Protein AF-A0A961DY09-F1 (afdb_monomer)

Structure (mmCIF, N/CA/C/O backbone):
data_AF-A0A961DY09-F1
#
_entry.id   AF-A0A961DY09-F1
#
loop_
_atom_site.group_PDB
_atom_site.id
_atom_site.type_symbol
_atom_site.label_atom_id
_atom_site.label_alt_id
_atom_site.label_comp_id
_atom_site.label_asym_id
_atom_site.label_entity_id
_atom_site.label_seq_id
_atom_site.pdbx_PDB_ins_code
_atom_site.Cartn_x
_atom_site.Cartn_y
_atom_site.Cartn_z
_atom_site.occupancy
_atom_site.B_iso_or_equiv
_atom_site.auth_seq_id
_atom_site.auth_comp_id
_atom_site.auth_asym_id
_atom_site.auth_atom_id
_atom_site.pdbx_PDB_model_num
ATOM 1 N N . MET A 1 1 ? 13.548 4.571 -44.837 1.00 68.56 1 MET A N 1
ATOM 2 C CA . MET A 1 1 ? 12.241 4.508 -44.139 1.00 68.56 1 MET A CA 1
ATOM 3 C C . MET A 1 1 ? 12.237 3.541 -42.954 1.00 68.56 1 MET A C 1
ATOM 5 O O . MET A 1 1 ? 11.746 3.920 -41.906 1.00 68.56 1 MET A O 1
ATOM 9 N N . VAL A 1 2 ? 12.854 2.359 -43.049 1.00 79.25 2 VAL A N 1
ATOM 10 C CA . VAL A 1 2 ? 12.967 1.382 -41.943 1.00 79.25 2 VAL A CA 1
ATOM 11 C C . VAL A 1 2 ? 13.709 1.889 -40.679 1.00 79.25 2 VAL A C 1
ATOM 13 O O . VAL A 1 2 ? 13.176 1.702 -39.588 1.00 79.25 2 VAL A O 1
ATOM 16 N N . PRO A 1 3 ? 14.860 2.593 -40.761 1.00 83.06 3 PRO A N 1
ATOM 17 C CA . PRO A 1 3 ? 15.632 2.970 -39.566 1.00 83.06 3 PRO A CA 1
ATOM 18 C C . PRO A 1 3 ? 14.889 3.917 -38.617 1.00 83.06 3 PRO A C 1
ATOM 20 O O . PRO A 1 3 ? 15.053 3.827 -37.408 1.00 83.06 3 PRO A O 1
ATOM 23 N N . PHE A 1 4 ? 14.042 4.793 -39.166 1.00 92.00 4 PHE A N 1
ATOM 24 C CA . PHE A 1 4 ? 13.255 5.758 -38.397 1.00 92.00 4 PHE A CA 1
ATOM 25 C C . PHE A 1 4 ? 12.245 5.076 -37.465 1.00 92.00 4 PHE A C 1
ATOM 27 O O . PHE A 1 4 ? 12.090 5.451 -36.306 1.00 92.00 4 PHE A O 1
ATOM 34 N N . TRP A 1 5 ? 11.576 4.032 -37.953 1.00 91.94 5 TRP A N 1
ATOM 35 C CA . TRP A 1 5 ? 10.626 3.276 -37.140 1.00 91.94 5 TRP A CA 1
ATOM 36 C C . TRP A 1 5 ? 11.328 2.471 -36.048 1.00 91.94 5 TRP A C 1
ATOM 38 O O . TRP A 1 5 ? 10.805 2.363 -34.940 1.00 91.94 5 TRP A O 1
ATOM 48 N N . PHE A 1 6 ? 12.533 1.966 -36.321 1.00 91.31 6 PHE A N 1
ATOM 49 C CA . PHE A 1 6 ? 13.358 1.302 -35.312 1.00 91.31 6 PHE A CA 1
ATOM 50 C C . PHE A 1 6 ? 13.828 2.263 -34.220 1.00 91.31 6 PHE A C 1
ATOM 52 O O . PHE A 1 6 ? 13.720 1.925 -33.044 1.00 91.31 6 PHE A O 1
ATOM 59 N N . THR A 1 7 ? 14.298 3.462 -34.573 1.00 93.88 7 THR A N 1
ATOM 60 C CA . THR A 1 7 ? 14.722 4.455 -33.574 1.00 93.88 7 THR A CA 1
ATOM 61 C C . THR A 1 7 ? 13.550 4.940 -32.729 1.00 93.88 7 THR A C 1
ATOM 63 O O . THR A 1 7 ? 13.682 5.032 -31.510 1.00 93.88 7 THR A O 1
ATOM 66 N N . LEU A 1 8 ? 12.387 5.177 -33.342 1.00 95.38 8 LEU A N 1
ATOM 67 C CA . LEU A 1 8 ? 11.168 5.538 -32.620 1.00 95.38 8 LEU A CA 1
ATOM 68 C C . LEU A 1 8 ? 10.720 4.417 -31.671 1.00 95.38 8 LEU A C 1
ATOM 70 O O . LEU A 1 8 ? 10.430 4.675 -30.505 1.00 95.38 8 LEU A O 1
ATOM 74 N N . SER A 1 9 ? 10.729 3.167 -32.141 1.00 95.31 9 SER A N 1
ATOM 75 C CA . SER A 1 9 ? 10.366 2.004 -31.321 1.00 95.31 9 SER A CA 1
ATOM 76 C C . SER A 1 9 ? 11.332 1.811 -30.154 1.00 95.31 9 SER A C 1
ATOM 78 O O . SER A 1 9 ? 10.895 1.581 -29.029 1.00 95.31 9 SER A O 1
ATOM 80 N N . ALA A 1 10 ? 12.638 1.957 -30.396 1.00 96.38 10 ALA A N 1
ATOM 81 C CA . ALA A 1 10 ? 13.656 1.879 -29.355 1.00 96.38 10 ALA A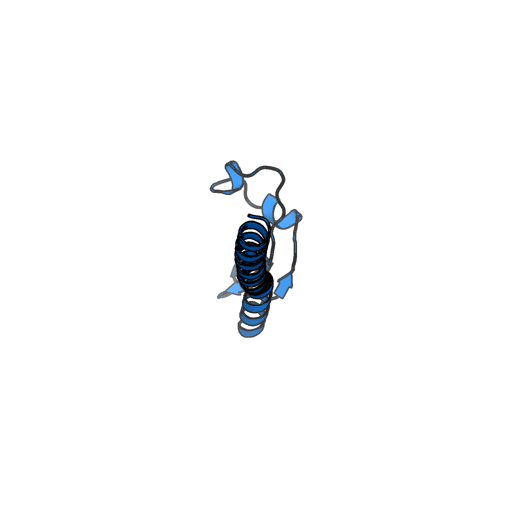 CA 1
ATOM 82 C C . ALA A 1 10 ? 13.459 2.977 -28.299 1.00 96.38 10 ALA A C 1
ATOM 84 O O . ALA A 1 10 ? 13.497 2.690 -27.104 1.00 96.38 10 ALA A O 1
ATOM 85 N N . LEU A 1 11 ? 13.176 4.212 -28.724 1.00 97.38 11 LEU A N 1
ATOM 86 C CA . LEU A 1 11 ? 12.910 5.326 -27.816 1.00 97.38 11 LEU A CA 1
ATOM 87 C C . LEU A 1 11 ? 11.668 5.069 -26.949 1.00 97.38 11 LEU A C 1
ATOM 89 O O . LEU A 1 11 ? 11.723 5.229 -25.728 1.00 97.38 11 LEU A O 1
ATOM 93 N N . CYS A 1 12 ? 10.568 4.617 -27.556 1.00 96.62 12 CYS A N 1
ATOM 94 C CA . CYS A 1 12 ? 9.353 4.251 -26.827 1.00 96.62 12 CYS A CA 1
ATOM 95 C C . CYS A 1 12 ? 9.598 3.102 -25.843 1.00 96.62 12 CYS A C 1
ATOM 97 O O . CYS A 1 12 ? 9.125 3.160 -24.708 1.00 96.62 12 CYS A O 1
ATOM 99 N N . PHE A 1 13 ? 10.358 2.082 -26.245 1.00 97.44 13 PHE A N 1
ATOM 100 C CA . PHE A 1 13 ? 10.661 0.935 -25.394 1.00 97.44 13 PHE A CA 1
ATOM 101 C C . PHE A 1 13 ? 11.490 1.334 -24.170 1.00 97.44 13 PHE A C 1
ATOM 103 O O . PHE A 1 13 ? 11.163 0.949 -23.048 1.00 97.44 13 PHE A O 1
ATOM 110 N N . VAL A 1 14 ? 12.517 2.166 -24.362 1.00 98.06 14 VAL A N 1
ATOM 111 C CA . VAL A 1 14 ? 13.318 2.711 -23.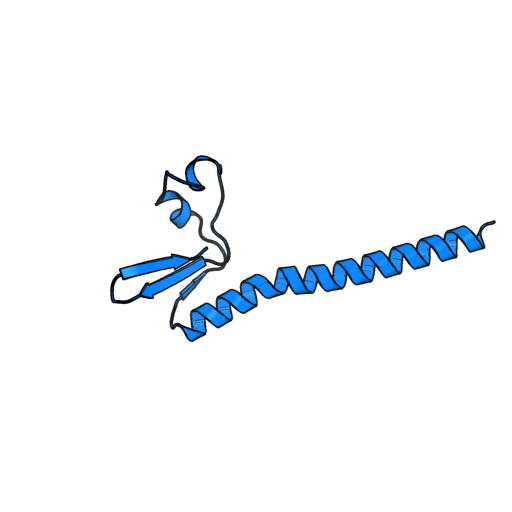257 1.00 98.06 14 VAL A CA 1
ATOM 112 C C . VAL A 1 14 ? 12.440 3.543 -22.320 1.00 98.06 14 VAL A C 1
ATOM 114 O O . VAL A 1 14 ? 12.494 3.352 -21.105 1.00 98.06 14 VAL A O 1
ATOM 117 N N . GLY A 1 15 ? 11.577 4.408 -22.863 1.00 97.31 15 GLY A N 1
ATOM 118 C CA . GLY A 1 15 ? 10.632 5.192 -22.063 1.00 97.31 15 GLY A CA 1
ATOM 119 C C . GLY A 1 15 ? 9.696 4.315 -21.225 1.00 97.31 15 GLY A C 1
ATOM 120 O O . GLY A 1 15 ? 9.544 4.536 -20.022 1.00 97.31 15 GLY A O 1
ATOM 121 N N . ALA A 1 16 ? 9.127 3.272 -21.831 1.00 97.06 16 ALA A N 1
ATOM 122 C CA . ALA A 1 16 ? 8.273 2.311 -21.140 1.00 97.06 16 ALA A CA 1
ATOM 123 C C . ALA A 1 16 ? 9.027 1.561 -20.031 1.00 97.06 16 ALA A C 1
ATOM 125 O O . ALA A 1 16 ? 8.512 1.432 -18.921 1.00 97.06 16 ALA A O 1
ATOM 126 N N . ALA A 1 17 ? 10.261 1.122 -20.294 1.00 96.69 17 ALA A N 1
ATOM 127 C CA . ALA A 1 17 ? 11.089 0.433 -19.309 1.00 96.69 17 ALA A CA 1
ATOM 128 C C . ALA A 1 17 ? 11.400 1.322 -18.092 1.00 96.69 17 ALA A C 1
ATOM 130 O O . ALA A 1 17 ? 11.302 0.866 -16.950 1.00 96.69 17 ALA A O 1
ATOM 131 N N . VAL A 1 18 ? 11.710 2.603 -18.314 1.00 96.56 18 VAL A N 1
ATOM 132 C CA . VAL A 1 18 ? 11.953 3.573 -17.234 1.00 96.56 18 VAL A CA 1
ATOM 133 C C . VAL A 1 18 ? 10.689 3.802 -16.405 1.00 96.56 18 VAL A C 1
ATOM 135 O O . VAL A 1 18 ? 10.745 3.753 -15.173 1.00 96.56 18 VAL A O 1
ATOM 138 N N . LEU A 1 19 ? 9.538 4.010 -17.052 1.00 95.88 19 LEU A N 1
ATOM 139 C CA . LEU A 1 19 ? 8.265 4.189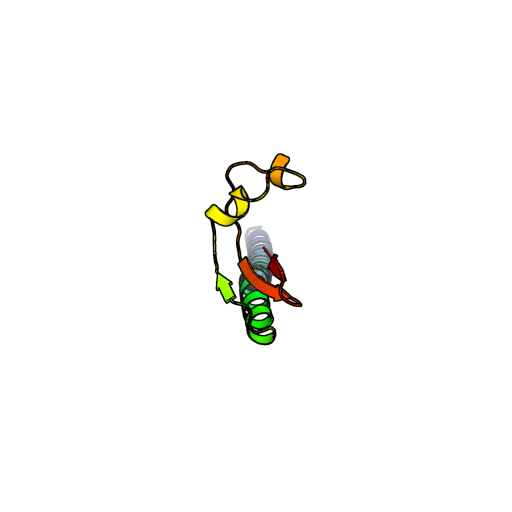 -16.349 1.00 95.88 19 LEU A CA 1
ATOM 140 C C . LEU A 1 19 ? 7.902 2.955 -15.519 1.00 95.88 19 LEU A C 1
ATOM 142 O O . LEU A 1 19 ? 7.518 3.097 -14.358 1.00 95.88 19 LEU A O 1
ATOM 146 N N . LEU A 1 20 ? 8.096 1.758 -16.077 1.00 94.62 20 LEU A N 1
ATOM 147 C CA . LEU A 1 20 ? 7.873 0.501 -15.374 1.00 94.62 20 LEU A CA 1
ATOM 148 C C . LEU A 1 20 ? 8.790 0.377 -14.150 1.00 94.62 20 LEU A C 1
ATOM 150 O O . LEU A 1 20 ? 8.325 0.020 -13.070 1.00 94.62 20 LEU A O 1
ATOM 154 N N . TYR A 1 21 ? 10.075 0.714 -14.281 1.00 90.81 21 TYR A N 1
ATOM 155 C CA . TYR A 1 21 ? 11.025 0.667 -13.168 1.00 90.81 21 TYR A CA 1
ATOM 156 C C . TYR A 1 21 ? 10.598 1.578 -12.007 1.00 90.81 21 TYR A C 1
ATOM 158 O O . TYR A 1 21 ? 10.570 1.157 -10.844 1.00 90.81 21 TYR A O 1
ATOM 166 N N . VAL A 1 22 ? 10.200 2.813 -12.319 1.00 89.12 22 VAL A N 1
ATOM 167 C CA . VAL A 1 22 ? 9.722 3.774 -11.316 1.00 89.12 22 VAL A CA 1
ATOM 168 C C . VAL A 1 22 ? 8.400 3.316 -10.688 1.00 89.12 22 VAL A C 1
ATOM 170 O O . VAL A 1 22 ? 8.216 3.442 -9.473 1.00 89.12 22 VAL A O 1
ATOM 173 N N . ASP A 1 23 ? 7.478 2.777 -11.487 1.00 89.38 23 ASP A N 1
ATOM 174 C CA . ASP A 1 23 ? 6.197 2.251 -11.006 1.00 89.38 23 ASP A CA 1
ATOM 175 C C . ASP A 1 23 ? 6.393 1.053 -10.062 1.00 89.38 23 ASP A C 1
ATOM 177 O O . ASP A 1 23 ? 5.830 1.026 -8.966 1.00 89.38 23 ASP A O 1
ATOM 181 N N . ILE A 1 24 ? 7.287 0.119 -10.408 1.00 84.31 24 ILE A N 1
ATOM 182 C CA . ILE A 1 24 ? 7.654 -1.022 -9.558 1.00 84.31 24 ILE A CA 1
ATOM 183 C C . ILE A 1 24 ? 8.180 -0.541 -8.200 1.00 84.31 24 ILE A C 1
ATOM 185 O O . ILE A 1 24 ? 7.776 -1.068 -7.159 1.00 84.31 24 ILE A O 1
ATOM 189 N N . GLY A 1 25 ? 9.059 0.465 -8.188 1.00 79.12 25 GLY A N 1
ATOM 190 C CA . GLY A 1 25 ? 9.589 1.052 -6.956 1.00 79.12 25 GLY A CA 1
ATOM 191 C C . GLY A 1 25 ? 8.495 1.667 -6.080 1.00 79.12 25 GLY A C 1
ATOM 192 O O . GLY A 1 25 ? 8.447 1.403 -4.875 1.00 79.12 25 GLY A O 1
ATOM 193 N N . ARG A 1 26 ? 7.572 2.427 -6.686 1.00 78.88 26 ARG A N 1
ATOM 194 C CA . ARG A 1 26 ? 6.427 3.025 -5.982 1.00 78.88 26 ARG A CA 1
ATOM 195 C C . ARG A 1 26 ? 5.493 1.965 -5.404 1.00 78.88 26 ARG A C 1
ATOM 197 O O . ARG A 1 26 ? 5.220 1.999 -4.204 1.00 78.88 26 ARG A O 1
ATOM 204 N N . ARG A 1 27 ? 5.072 0.980 -6.204 1.00 76.19 27 ARG A N 1
ATOM 205 C CA . ARG A 1 27 ? 4.160 -0.089 -5.755 1.00 76.19 27 ARG A CA 1
ATOM 206 C C . ARG A 1 27 ? 4.774 -0.955 -4.658 1.00 76.19 27 ARG A C 1
ATOM 208 O O . ARG A 1 27 ? 4.128 -1.211 -3.646 1.00 76.19 27 ARG A O 1
ATOM 215 N N . ARG A 1 28 ? 6.043 -1.356 -4.801 1.00 73.19 28 ARG A N 1
ATOM 216 C CA . ARG A 1 28 ? 6.755 -2.162 -3.787 1.00 73.19 28 ARG A CA 1
ATOM 217 C C . ARG A 1 28 ? 7.142 -1.364 -2.537 1.00 73.19 28 ARG A C 1
ATOM 219 O O . ARG A 1 28 ? 7.518 -1.963 -1.528 1.00 73.19 28 ARG A O 1
ATOM 226 N N . GLY A 1 29 ? 7.128 -0.033 -2.607 1.00 77.06 29 GLY A N 1
ATOM 227 C CA . GLY A 1 29 ? 7.525 0.854 -1.516 1.00 77.06 29 GLY A CA 1
ATOM 228 C C . GLY A 1 29 ? 6.439 1.054 -0.460 1.00 77.06 29 GLY A 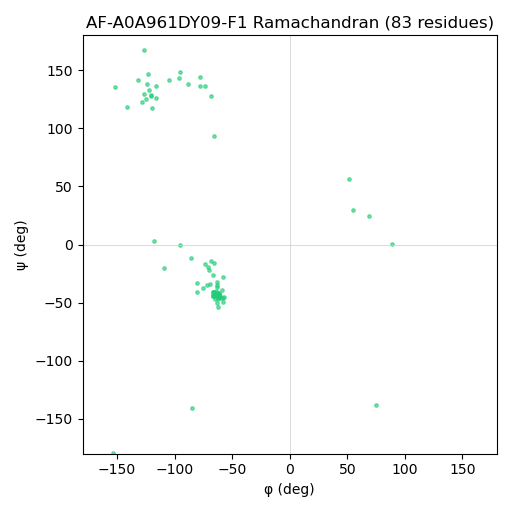C 1
ATOM 229 O O . GLY A 1 29 ? 6.769 1.173 0.718 1.00 77.06 29 GLY A O 1
ATOM 230 N N . LEU A 1 30 ? 5.162 1.049 -0.855 1.00 78.12 30 LEU A N 1
ATOM 231 C CA . LEU A 1 30 ? 4.042 1.370 0.039 1.00 78.12 30 LEU A CA 1
ATOM 232 C C . LEU A 1 30 ? 3.921 0.382 1.207 1.00 78.12 30 LEU A C 1
ATOM 234 O O . LEU A 1 30 ? 3.999 0.801 2.362 1.00 78.12 30 LEU A O 1
ATOM 238 N N . GLY A 1 31 ? 3.847 -0.923 0.930 1.00 80.81 31 GLY A N 1
ATOM 239 C CA . GLY A 1 31 ? 3.772 -1.944 1.984 1.00 80.81 31 GLY A CA 1
ATOM 240 C C . GLY A 1 31 ? 5.024 -1.982 2.864 1.00 80.81 31 GLY A C 1
ATOM 241 O O . GLY A 1 31 ? 4.938 -2.114 4.081 1.00 80.81 31 GLY A O 1
ATOM 242 N N . ARG A 1 32 ? 6.209 -1.758 2.277 1.00 84.62 32 ARG A N 1
ATOM 243 C CA . ARG A 1 32 ? 7.482 -1.745 3.018 1.00 84.62 32 ARG A CA 1
ATOM 244 C C . ARG A 1 32 ? 7.570 -0.567 3.987 1.00 84.62 32 ARG A C 1
ATOM 246 O O . ARG A 1 32 ? 7.978 -0.748 5.131 1.00 84.62 32 ARG A O 1
ATOM 253 N N . ARG A 1 33 ? 7.156 0.626 3.543 1.00 88.56 33 ARG A N 1
ATOM 254 C CA . ARG A 1 33 ? 7.067 1.824 4.388 1.00 88.56 33 ARG A CA 1
ATOM 255 C C . ARG A 1 33 ? 6.044 1.631 5.499 1.00 88.56 33 ARG A C 1
ATOM 257 O O . ARG A 1 33 ? 6.361 1.924 6.646 1.00 88.56 33 ARG A O 1
ATOM 264 N N . ARG A 1 34 ? 4.866 1.081 5.187 1.00 89.00 34 ARG A N 1
ATOM 265 C CA . ARG A 1 34 ? 3.811 0.851 6.181 1.00 89.00 34 ARG A CA 1
ATOM 266 C C . ARG A 1 34 ? 4.205 -0.200 7.220 1.00 89.00 34 ARG A C 1
ATOM 268 O O . ARG A 1 34 ? 4.028 0.043 8.406 1.00 89.00 34 ARG A O 1
ATOM 275 N N . LYS A 1 35 ? 4.858 -1.290 6.803 1.00 90.44 35 LYS A N 1
ATOM 276 C CA . LYS A 1 35 ? 5.444 -2.296 7.703 1.00 90.44 35 LYS A CA 1
ATOM 277 C C . LYS A 1 35 ? 6.532 -1.707 8.604 1.00 90.44 35 LYS A C 1
ATOM 279 O O . LYS A 1 35 ? 6.561 -1.985 9.798 1.00 90.44 35 LYS A O 1
ATOM 284 N N . SER A 1 36 ? 7.422 -0.879 8.049 1.00 91.88 36 SER A N 1
ATOM 285 C CA . SER A 1 36 ? 8.456 -0.193 8.837 1.00 91.88 36 SER A CA 1
ATOM 286 C C . SER A 1 36 ? 7.854 0.788 9.842 1.00 91.88 36 SER A C 1
ATOM 288 O O . SER A 1 36 ? 8.336 0.881 10.966 1.00 91.88 36 SER A O 1
ATOM 290 N N . TRP A 1 37 ? 6.811 1.513 9.442 1.00 93.31 37 TRP A N 1
ATOM 291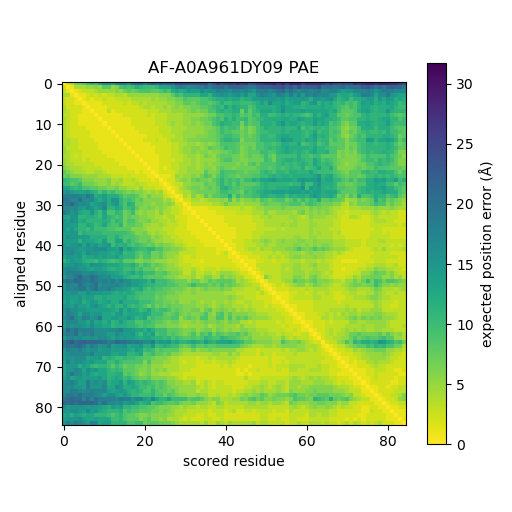 C CA . TRP A 1 37 ? 6.097 2.455 10.297 1.00 93.31 37 TRP A CA 1
ATOM 292 C C . TRP A 1 37 ? 5.349 1.744 11.433 1.00 93.31 37 TRP A C 1
ATOM 294 O O . TRP A 1 37 ? 5.481 2.160 12.582 1.00 93.31 37 TRP A O 1
ATOM 304 N N . ALA A 1 38 ? 4.654 0.640 11.132 1.00 93.44 38 ALA A N 1
ATOM 305 C CA . ALA A 1 38 ? 3.975 -0.200 12.119 1.00 93.44 38 ALA A CA 1
ATOM 306 C C . ALA A 1 38 ? 4.962 -0.714 13.174 1.00 93.44 38 ALA A C 1
ATOM 308 O O . ALA A 1 38 ? 4.771 -0.500 14.368 1.00 93.44 38 ALA A O 1
ATOM 309 N N . ARG A 1 39 ? 6.097 -1.265 12.721 1.00 92.56 39 ARG A N 1
ATOM 310 C CA . ARG A 1 39 ? 7.167 -1.742 13.605 1.00 92.56 39 ARG A CA 1
ATOM 311 C C . ARG A 1 39 ? 7.719 -0.641 14.514 1.00 92.56 39 ARG A C 1
ATOM 313 O O . ARG A 1 39 ? 8.004 -0.914 15.673 1.00 92.56 39 ARG A O 1
ATOM 320 N N . ALA A 1 40 ? 7.865 0.585 14.009 1.00 92.06 40 ALA A N 1
ATOM 321 C CA . ALA A 1 40 ? 8.342 1.716 14.806 1.00 92.06 40 ALA A CA 1
ATOM 322 C C . ALA A 1 40 ? 7.358 2.131 15.916 1.00 92.06 40 ALA A C 1
ATOM 324 O O . ALA A 1 40 ? 7.790 2.665 16.931 1.00 92.06 40 ALA A O 1
ATOM 325 N N . HIS A 1 41 ? 6.060 1.865 15.739 1.00 91.12 41 HIS A N 1
ATOM 326 C CA . HIS A 1 41 ? 5.016 2.159 16.727 1.00 91.12 41 HIS A CA 1
ATOM 327 C C . HIS A 1 41 ? 4.675 0.959 17.626 1.00 91.12 41 HIS A C 1
ATOM 329 O O . HIS A 1 41 ? 3.817 1.080 18.494 1.00 91.12 41 HIS A O 1
ATOM 335 N N . GLY A 1 42 ? 5.330 -0.194 17.436 1.00 91.81 42 GLY A N 1
ATOM 336 C CA . GLY A 1 42 ? 4.981 -1.432 18.143 1.00 91.81 42 GLY A CA 1
ATOM 337 C C . GLY A 1 42 ? 3.629 -2.010 17.714 1.00 91.81 42 GLY A C 1
ATOM 338 O O . GLY A 1 42 ? 2.982 -2.695 18.497 1.00 91.81 42 GLY A O 1
ATOM 339 N N . PHE A 1 43 ? 3.188 -1.695 16.496 1.00 94.25 43 PHE A N 1
ATOM 340 C CA . PHE A 1 43 ? 1.942 -2.183 15.916 1.00 94.25 43 PHE A CA 1
ATOM 341 C C . PHE A 1 43 ? 2.183 -3.417 15.048 1.00 94.25 43 PHE A C 1
ATOM 343 O O . PHE A 1 43 ? 3.221 -3.537 14.386 1.00 94.25 43 PHE A O 1
ATOM 350 N N . ASP A 1 44 ? 1.189 -4.297 15.008 1.00 91.94 44 ASP A N 1
ATOM 351 C CA . ASP A 1 44 ? 1.196 -5.480 14.160 1.00 91.94 44 ASP A CA 1
ATOM 352 C C . ASP A 1 44 ? 0.862 -5.101 12.719 1.00 91.94 44 ASP A C 1
ATOM 354 O O . ASP A 1 44 ? 0.063 -4.202 12.452 1.00 91.94 44 ASP A O 1
ATOM 358 N N . TYR A 1 45 ? 1.504 -5.780 11.771 1.00 91.81 45 TYR A N 1
ATOM 359 C CA . TYR A 1 45 ? 1.323 -5.549 10.343 1.00 91.81 45 TYR A CA 1
ATOM 360 C C . TYR A 1 45 ? 0.833 -6.821 9.664 1.00 91.81 45 TYR A C 1
ATOM 362 O O . TYR A 1 45 ? 1.498 -7.856 9.728 1.00 91.81 45 TYR A O 1
ATOM 370 N N . GLU A 1 46 ? -0.255 -6.699 8.916 1.00 89.81 46 GLU A N 1
ATOM 371 C CA . GLU A 1 46 ? -0.835 -7.763 8.112 1.00 89.81 46 GLU A CA 1
ATOM 372 C C . GLU A 1 46 ? -0.941 -7.312 6.649 1.00 89.81 46 GLU A C 1
ATOM 374 O O . GLU A 1 46 ? -1.252 -6.162 6.337 1.00 89.81 46 GLU A O 1
ATOM 379 N N . GLN A 1 47 ? -0.609 -8.195 5.707 1.00 86.31 47 GLN A N 1
ATOM 380 C CA . GLN A 1 47 ? -0.557 -7.809 4.296 1.00 86.31 47 GLN A CA 1
ATOM 381 C C . GLN A 1 47 ? -1.953 -7.668 3.680 1.00 86.31 47 GLN A C 1
ATOM 383 O O . GLN A 1 47 ? -2.163 -6.763 2.869 1.00 86.31 47 GLN A O 1
ATOM 388 N N . GLU A 1 48 ? -2.887 -8.530 4.067 1.00 87.62 48 GLU A N 1
ATOM 389 C CA . GLU A 1 48 ? -4.260 -8.542 3.579 1.00 87.62 48 GLU A CA 1
ATOM 390 C C . GLU A 1 48 ? -5.177 -9.122 4.661 1.00 87.62 48 GLU A C 1
ATOM 392 O O . GLU A 1 48 ? -4.815 -10.114 5.284 1.00 87.62 48 GLU A O 1
ATOM 397 N N . SER A 1 49 ? -6.333 -8.498 4.893 1.00 85.69 49 SER A N 1
ATOM 398 C CA . SER A 1 49 ? -7.330 -8.949 5.868 1.00 85.69 49 SER A CA 1
ATOM 399 C C . SER A 1 49 ? -8.733 -8.732 5.304 1.00 85.69 49 SER A C 1
ATOM 401 O O . SER A 1 49 ? -9.115 -7.603 4.983 1.00 85.69 49 SER A O 1
ATOM 403 N N . GLY A 1 50 ? -9.492 -9.816 5.134 1.00 79.62 50 GLY A N 1
ATOM 404 C CA . GLY A 1 50 ? -10.872 -9.757 4.635 1.00 79.62 50 GLY A CA 1
ATOM 405 C C . GLY A 1 50 ? -11.875 -9.383 5.726 1.00 79.62 50 GLY A C 1
ATOM 406 O O . GLY A 1 50 ? -12.739 -8.540 5.521 1.00 79.62 50 GLY A O 1
ATOM 407 N N . GLU A 1 51 ? -11.702 -9.935 6.925 1.00 83.94 51 GLU A N 1
ATOM 408 C CA . GLU A 1 51 ? -12.684 -9.832 8.013 1.00 83.94 51 GLU A CA 1
ATOM 409 C C . GLU A 1 51 ? -12.788 -8.426 8.619 1.00 83.94 51 GLU A C 1
ATOM 411 O O . GLU A 1 51 ? -13.786 -8.068 9.245 1.00 83.94 51 GLU A O 1
ATOM 416 N N . ILE A 1 52 ? -11.745 -7.605 8.465 1.00 85.06 52 ILE A N 1
ATOM 417 C CA . ILE A 1 52 ? -11.689 -6.299 9.118 1.00 85.06 52 ILE A CA 1
ATOM 418 C C . ILE A 1 52 ? -12.655 -5.301 8.486 1.00 85.06 52 ILE A C 1
ATOM 420 O O . ILE A 1 52 ? -13.257 -4.499 9.195 1.00 85.06 52 ILE A O 1
ATOM 424 N N . VAL A 1 53 ? -12.841 -5.384 7.167 1.00 87.75 53 VAL A N 1
ATOM 425 C CA . VAL A 1 53 ? -13.700 -4.477 6.397 1.00 87.75 53 VAL A CA 1
ATOM 426 C C . VAL A 1 53 ? -15.156 -4.613 6.844 1.00 87.75 53 VAL A C 1
ATOM 428 O O . VAL A 1 53 ? -15.863 -3.613 6.964 1.00 87.75 53 VAL A O 1
ATOM 431 N N . ASP A 1 54 ? -15.574 -5.823 7.220 1.00 87.56 54 ASP A N 1
ATOM 432 C CA . ASP A 1 54 ? -16.941 -6.113 7.652 1.00 87.56 54 ASP A CA 1
ATOM 433 C C . ASP A 1 54 ? -17.367 -5.434 8.956 1.00 87.56 54 ASP A C 1
ATOM 435 O O . ASP A 1 54 ? -18.569 -5.316 9.222 1.00 87.56 54 ASP A O 1
ATOM 439 N N . ARG A 1 55 ? -16.412 -4.929 9.746 1.00 89.00 55 ARG A N 1
ATOM 440 C CA . ARG A 1 55 ? -16.688 -4.217 11.002 1.00 89.00 55 ARG A CA 1
ATOM 441 C C . ARG A 1 55 ? -17.307 -2.836 10.790 1.00 89.00 55 ARG A C 1
ATOM 443 O O . ARG A 1 55 ? -17.924 -2.306 11.715 1.00 89.00 55 ARG A O 1
ATOM 450 N N . TRP A 1 56 ? -17.184 -2.250 9.597 1.00 90.56 56 TRP A N 1
ATOM 451 C CA . TRP A 1 56 ? -17.722 -0.924 9.286 1.00 90.56 56 TRP A CA 1
ATOM 452 C C . TRP A 1 56 ? -18.698 -0.988 8.110 1.00 90.56 56 TRP A C 1
ATOM 454 O O . TRP A 1 56 ? -18.407 -1.565 7.072 1.00 90.56 56 TRP A O 1
ATOM 464 N N . LYS A 1 57 ? -19.868 -0.354 8.254 1.00 88.25 57 LYS A N 1
ATOM 465 C CA . LYS A 1 57 ? -20.939 -0.361 7.231 1.00 88.25 57 LYS A CA 1
ATOM 466 C C . LYS A 1 57 ? -21.285 1.029 6.676 1.00 88.25 57 LYS A C 1
ATOM 468 O O . LYS A 1 57 ? -22.225 1.172 5.903 1.00 88.25 57 LYS A O 1
ATOM 473 N N . ARG A 1 58 ? -20.573 2.078 7.103 1.00 90.69 58 ARG A N 1
ATOM 474 C CA . ARG A 1 58 ? -20.835 3.484 6.734 1.00 90.69 58 ARG A CA 1
ATOM 475 C C . ARG A 1 58 ? -19.576 4.158 6.180 1.00 90.69 58 ARG A C 1
ATOM 477 O O . ARG A 1 58 ? -18.471 3.648 6.342 1.00 90.69 58 ARG A O 1
ATOM 484 N N . GLY A 1 59 ? -19.743 5.334 5.573 1.00 90.56 59 GLY A N 1
ATOM 485 C CA . GLY A 1 59 ? -18.642 6.108 4.993 1.00 90.56 59 GLY A CA 1
ATOM 486 C C . GLY A 1 59 ? -18.166 5.496 3.679 1.00 90.56 59 GLY A C 1
ATOM 487 O O . GLY A 1 59 ? -18.980 5.043 2.885 1.00 90.56 59 GLY A O 1
ATOM 488 N N . VAL A 1 60 ? -16.852 5.434 3.453 1.00 88.00 60 VAL A N 1
ATOM 489 C CA . VAL A 1 60 ? -16.296 4.789 2.245 1.00 88.00 60 VAL A CA 1
ATOM 490 C C . VAL A 1 60 ? -16.742 3.321 2.139 1.00 88.00 60 VAL A C 1
ATOM 492 O O . VAL A 1 60 ? -16.937 2.821 1.039 1.00 88.00 60 VAL A O 1
ATOM 495 N N . MET A 1 61 ? -17.017 2.660 3.271 1.00 88.00 61 MET A N 1
ATOM 496 C CA . MET A 1 61 ? -17.491 1.271 3.296 1.00 88.00 61 MET A CA 1
ATOM 497 C C . MET A 1 61 ? -18.902 1.060 2.746 1.00 88.00 61 MET A C 1
ATOM 499 O O . MET A 1 61 ? -19.262 -0.073 2.464 1.00 88.00 61 MET A O 1
ATOM 503 N N . SER A 1 62 ? -19.711 2.112 2.564 1.00 86.94 62 SER A N 1
ATOM 504 C CA . SER A 1 62 ? -21.036 1.958 1.945 1.00 86.94 62 SER A CA 1
ATOM 505 C C . SER A 1 62 ? -21.006 2.007 0.417 1.00 86.94 62 SER A C 1
ATOM 507 O O . SER A 1 62 ? -22.023 1.727 -0.210 1.00 86.94 62 SER A O 1
ATOM 509 N N . THR A 1 63 ? -19.887 2.416 -0.189 1.00 87.44 63 THR A N 1
ATOM 510 C CA . THR A 1 63 ? -19.752 2.538 -1.651 1.00 87.44 63 THR A CA 1
ATOM 511 C C . THR A 1 63 ? -18.841 1.482 -2.262 1.00 87.44 63 THR A C 1
ATOM 513 O O . THR A 1 63 ? -18.923 1.233 -3.463 1.00 87.44 63 THR A O 1
ATOM 516 N N . VAL A 1 64 ? -17.975 0.865 -1.460 1.00 82.50 64 VAL A N 1
ATOM 517 C CA . VAL A 1 64 ? -17.104 -0.229 -1.898 1.00 82.50 64 VAL A CA 1
ATOM 518 C C . VAL A 1 64 ? -17.819 -1.572 -1.726 1.00 82.50 64 VAL A C 1
ATOM 520 O O . VAL A 1 64 ? -18.537 -1.777 -0.752 1.00 82.50 64 VAL A O 1
ATOM 523 N N . GLY A 1 65 ? -17.674 -2.454 -2.720 1.00 80.56 65 GLY A N 1
ATOM 524 C CA . GLY A 1 65 ? -18.257 -3.799 -2.725 1.00 80.56 65 GLY A CA 1
ATOM 525 C C . GLY A 1 65 ? -17.383 -4.816 -1.988 1.00 80.56 65 GLY A C 1
ATOM 526 O O . GLY A 1 65 ? -16.775 -4.491 -0.975 1.00 80.56 65 GLY A O 1
ATOM 527 N N . ASP A 1 66 ? -17.295 -6.033 -2.523 1.00 82.31 66 ASP A N 1
ATOM 528 C CA . ASP A 1 66 ? -16.435 -7.102 -1.999 1.00 82.31 66 ASP A CA 1
ATOM 529 C C . ASP A 1 66 ? -14.947 -6.728 -2.143 1.00 82.31 66 ASP A C 1
ATOM 531 O O . ASP A 1 66 ? -14.341 -6.875 -3.208 1.00 82.31 66 ASP A O 1
ATOM 535 N N . VAL A 1 67 ? -14.382 -6.134 -1.088 1.00 87.62 67 VAL A N 1
ATOM 536 C CA . VAL A 1 67 ? -12.995 -5.660 -1.040 1.00 87.62 67 VAL A CA 1
ATOM 537 C C . VAL A 1 67 ? -12.305 -6.128 0.234 1.00 87.62 67 VAL A C 1
ATOM 539 O O . VAL A 1 67 ? -12.874 -6.105 1.321 1.00 87.62 67 VAL A O 1
ATOM 542 N N . THR A 1 68 ? -11.033 -6.497 0.104 1.00 88.50 68 THR A N 1
ATOM 543 C CA . THR A 1 68 ? -10.151 -6.853 1.219 1.00 88.50 68 THR A CA 1
ATOM 544 C C . THR A 1 68 ? -9.304 -5.652 1.639 1.00 88.50 68 THR A C 1
ATOM 546 O O . THR A 1 68 ? -8.837 -4.864 0.808 1.00 88.50 68 THR A O 1
ATOM 549 N N . ALA A 1 69 ? -9.062 -5.499 2.941 1.00 90.31 69 ALA A N 1
ATOM 550 C CA . ALA A 1 69 ? -8.139 -4.485 3.438 1.00 90.31 69 ALA A CA 1
ATOM 551 C C . ALA A 1 69 ? -6.696 -4.919 3.148 1.00 90.31 69 ALA A C 1
ATOM 553 O O . ALA A 1 69 ? -6.344 -6.076 3.362 1.00 90.31 69 ALA A O 1
ATOM 554 N N . ARG A 1 70 ? -5.837 -4.003 2.681 1.00 90.38 70 ARG A N 1
ATOM 555 C CA . ARG A 1 70 ? -4.434 -4.296 2.332 1.00 90.38 70 ARG A CA 1
ATOM 556 C C . ARG A 1 70 ? -3.462 -3.419 3.097 1.00 90.38 70 ARG A C 1
ATOM 558 O O . ARG A 1 70 ? -3.707 -2.235 3.294 1.00 90.38 70 ARG A O 1
ATOM 565 N N . ASN A 1 71 ? -2.294 -3.972 3.419 1.00 91.00 71 ASN A N 1
ATOM 566 C CA . ASN A 1 71 ? -1.299 -3.328 4.278 1.00 91.00 71 ASN A CA 1
ATOM 567 C C . ASN A 1 71 ? -1.969 -2.852 5.579 1.00 91.00 71 ASN A C 1
ATOM 569 O O . ASN A 1 71 ? -1.983 -1.659 5.877 1.00 91.00 71 ASN A O 1
ATOM 573 N N . VAL A 1 72 ? -2.604 -3.772 6.293 1.00 91.19 72 VAL A N 1
ATOM 574 C CA . VAL A 1 72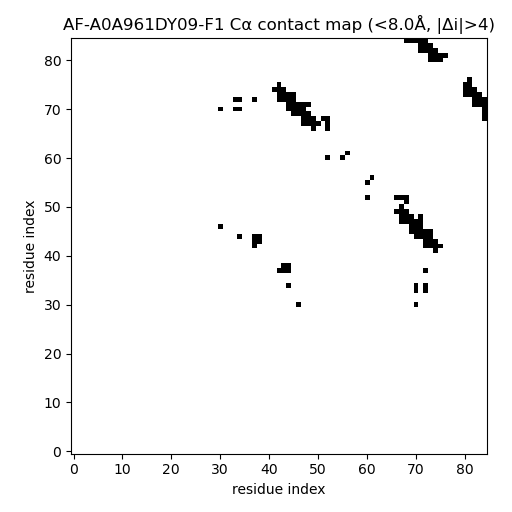 ? -3.336 -3.489 7.522 1.00 91.19 72 VAL A CA 1
ATOM 575 C C . VAL A 1 72 ? -2.344 -3.337 8.671 1.00 91.19 72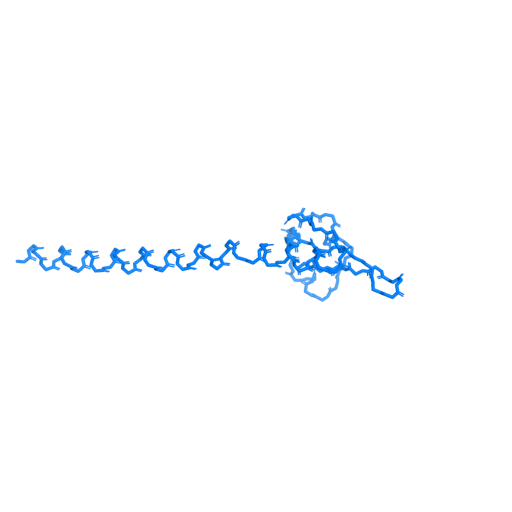 VAL A C 1
ATOM 577 O O . VAL A 1 72 ? -1.390 -4.103 8.791 1.00 91.19 72 VAL A O 1
ATOM 580 N N . VAL A 1 73 ? -2.553 -2.329 9.510 1.00 93.44 73 VAL A N 1
ATOM 581 C CA . VAL A 1 73 ? -1.804 -2.110 10.746 1.00 93.44 73 VAL A CA 1
ATOM 582 C C . VAL A 1 73 ? -2.773 -2.116 11.920 1.00 93.44 73 VAL A C 1
ATOM 584 O O . VAL A 1 73 ? -3.779 -1.403 11.899 1.00 93.44 73 VAL A O 1
ATOM 587 N N . LEU A 1 74 ? -2.448 -2.919 12.929 1.00 92.31 74 LEU A N 1
ATOM 588 C CA . LEU A 1 74 ? -3.238 -3.161 14.131 1.00 92.31 74 LEU A CA 1
ATOM 589 C C . LEU A 1 74 ? -2.456 -2.652 15.338 1.00 92.31 74 LEU A C 1
ATOM 591 O O . LEU A 1 74 ? -1.304 -3.030 15.541 1.00 92.31 74 LEU A O 1
ATOM 595 N N . GLY A 1 75 ? -3.062 -1.789 16.142 1.00 92.75 75 GLY A N 1
ATOM 596 C CA . GLY A 1 75 ? -2.367 -1.182 17.268 1.00 92.75 75 GLY A CA 1
ATOM 597 C C . GLY A 1 75 ? -3.284 -0.756 18.396 1.00 92.75 75 GLY A C 1
ATOM 598 O O . GLY A 1 75 ? -4.504 -0.905 18.329 1.00 92.75 75 GLY A O 1
ATOM 599 N N . GLN A 1 76 ? -2.676 -0.183 19.429 1.00 92.56 76 GLN A N 1
ATOM 600 C CA . GLN A 1 76 ? -3.373 0.482 20.524 1.00 92.56 76 GLN A CA 1
ATOM 601 C C . GLN A 1 76 ? -2.807 1.890 20.684 1.00 92.56 76 GLN A C 1
ATOM 603 O O . GLN A 1 76 ? -1.594 2.067 20.797 1.00 92.56 76 GLN A O 1
ATOM 608 N N . VAL A 1 77 ? -3.673 2.897 20.725 1.00 91.00 77 VAL A N 1
ATOM 609 C CA . VAL A 1 77 ? -3.290 4.279 21.025 1.00 91.00 77 VAL A CA 1
ATOM 610 C C . VAL A 1 77 ? -4.041 4.696 22.277 1.00 91.00 77 VAL A C 1
ATOM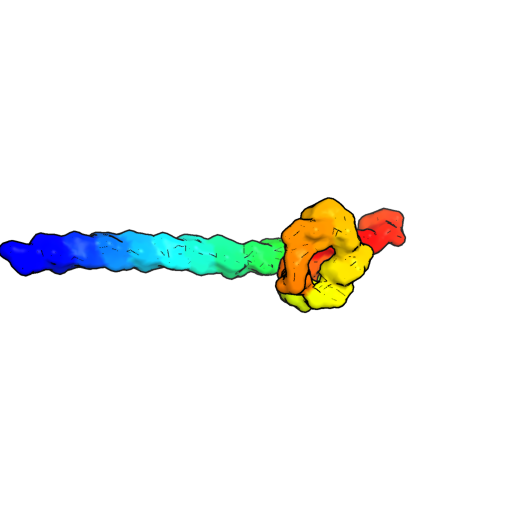 612 O O . VAL A 1 77 ? -5.264 4.724 22.285 1.00 91.00 77 VAL A O 1
ATOM 615 N N . ARG A 1 78 ? -3.306 5.005 23.354 1.00 91.50 78 ARG A N 1
ATOM 616 C CA . ARG A 1 78 ? -3.884 5.409 24.654 1.00 91.50 78 ARG A CA 1
ATOM 617 C C . ARG A 1 78 ? -4.903 4.404 25.233 1.00 91.50 78 ARG A C 1
ATOM 619 O O . ARG A 1 78 ? -5.795 4.802 25.968 1.00 91.50 78 ARG A O 1
ATOM 626 N N . GLY A 1 79 ? -4.745 3.115 24.926 1.00 91.12 79 GLY A N 1
ATOM 627 C CA . GLY A 1 79 ? -5.633 2.042 25.395 1.00 91.12 79 GLY A CA 1
ATOM 628 C C . GLY A 1 79 ? -6.837 1.755 24.494 1.00 91.12 79 GLY A C 1
ATOM 629 O O . GLY A 1 79 ? -7.616 0.864 24.817 1.00 91.12 79 GLY A O 1
ATOM 630 N N . GLU A 1 80 ? -6.984 2.465 23.371 1.00 93.38 80 GLU A N 1
ATOM 631 C CA . GLU A 1 80 ? -8.014 2.187 22.368 1.00 93.38 80 GLU A CA 1
ATOM 632 C C . GLU A 1 80 ? -7.427 1.506 21.129 1.00 93.38 80 GLU A C 1
ATOM 634 O O . GLU A 1 80 ? -6.343 1.861 20.654 1.00 93.38 80 GLU A O 1
ATOM 639 N N . ALA A 1 81 ? -8.171 0.545 20.574 1.00 92.25 81 ALA A N 1
ATOM 640 C CA . ALA A 1 81 ? -7.771 -0.175 19.373 1.00 92.25 81 ALA A CA 1
ATOM 641 C C . ALA A 1 81 ? -7.787 0.723 18.136 1.00 92.25 81 ALA A C 1
ATOM 643 O O . ALA A 1 81 ? -8.807 1.330 17.811 1.00 92.25 81 ALA A O 1
ATOM 644 N N . VAL A 1 82 ? -6.668 0.743 17.409 1.00 93.06 82 VAL A N 1
ATOM 645 C CA . VAL A 1 82 ? -6.529 1.462 16.143 1.00 93.06 82 VAL A CA 1
ATOM 646 C C . VAL A 1 82 ? -6.283 0.488 14.994 1.00 93.06 82 VAL A C 1
ATOM 648 O O . VAL A 1 82 ? -5.480 -0.441 15.094 1.00 93.06 82 VAL A O 1
ATOM 651 N N . TYR A 1 83 ? -6.983 0.736 13.890 1.00 92.25 83 TYR A N 1
ATOM 652 C CA . TYR A 1 83 ? -6.922 -0.036 12.656 1.00 92.25 83 TYR A CA 1
ATOM 653 C C . TYR A 1 83 ? -6.598 0.918 11.511 1.00 92.25 83 TYR A C 1
ATOM 655 O O . TYR A 1 83 ? -7.291 1.918 11.326 1.00 92.25 83 TYR A O 1
ATOM 663 N N . ILE A 1 84 ? -5.541 0.635 10.754 1.00 91.25 84 ILE A N 1
ATOM 664 C CA . ILE A 1 84 ? -5.118 1.467 9.623 1.00 91.25 84 ILE A CA 1
ATOM 665 C C . ILE A 1 84 ? -4.965 0.565 8.409 1.00 91.25 84 ILE A C 1
ATOM 667 O O . ILE A 1 84 ? -4.171 -0.369 8.439 1.00 91.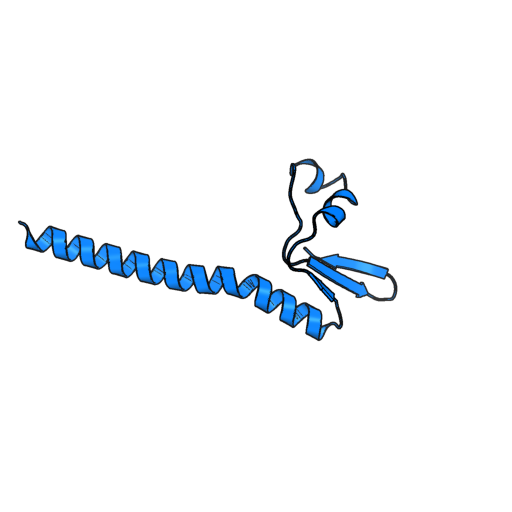25 84 ILE A O 1
ATOM 671 N N . PHE A 1 85 ? -5.684 0.858 7.333 1.00 88.94 85 PHE A N 1
ATOM 672 C CA . PHE A 1 85 ? -5.617 0.113 6.079 1.00 88.94 85 PHE A CA 1
ATOM 673 C C . PHE A 1 85 ? -5.791 1.037 4.874 1.00 88.94 85 PHE A C 1
ATOM 675 O O . PHE A 1 85 ? -6.013 2.248 5.094 1.00 88.94 85 PHE A O 1
#

Nearest PDB structures (foldseek):
  6t84-assembly1_A  TM=9.849E-01  e=7.258E-07  Mycolicibacterium smegmatis MC2 155

Secondary structure (DSSP, 8-state):
-HHHHHHHHHHHHHHHHHHHHHHHHHHHHHHHHHHHHHHHTT-EEEEEESTTGGG--SGGGGT--S--EEEEEEEEETTEEEEE-

Solvent-accessible surface area (backbone atoms only — not comparable to full-atom values): 4954 Å² total; per-residue (Å²): 120,69,67,60,56,51,53,51,50,51,52,52,50,53,52,51,51,52,52,50,53,54,48,51,52,53,66,62,40,52,54,54,52,50,45,53,51,23,56,74,71,75,23,50,67,42,69,66,40,58,74,66,50,74,79,47,76,58,73,75,49,62,77,54,76,101,63,65,37,50,52,30,32,43,39,69,59,98,87,40,85,42,80,45,99

pLDDT: mean 89.19, std 5.87, range [68.56, 98.06]

Foldseek 3Di:
DVVVVVVVVVVVVVVVVVVVVVVCCVVVVPLVVLCVVLVVQVWDWDAKAQVVLVVDCDDPSVVDDRDIDGRWTWDADPRDIDIDD

Sequence (85 aa):
MVPFWFTLSALCFVGAAVLLYVDIGRRRGLGRRRKSWARAHGFDYEQESGEIVDRWKRGVMSTVGDVTARNVVLGQVRGEAVYIF

Radius of gyration: 20.75 Å; Cα contacts (8 Å, |Δi|>4): 72; chains: 1; bounding box: 37×16×70 Å

Mean predicted aligned error: 7.19 Å